Protein AF-A0A945ALF9-F1 (afdb_monomer)

Radius of gyration: 18.93 Å; Cα contacts (8 Å, |Δi|>4): 241; chains: 1; bounding box: 45×39×52 Å

pLDDT: mean 96.28, std 3.0, range [85.44, 98.88]

Sequence (169 aa):
MKLASLKKGRDGALIVVSRDLSLAVKASNIAPTMQAALDDWDQVFPELNLLYNDLNDDNLTNAFKLDFKSLAAPLPRAYQYLDGACYLSHIQRNRAARGDSLPDDILDAPLIYQGISHGYMAWNDDIKMPDDNLGIDFEGEIAALTGDVPMGVTAEEATQHIKLFVLLN

Mean predicted aligned error: 3.31 Å

Structure (mmCIF, N/CA/C/O backbone):
data_AF-A0A945ALF9-F1
#
_entry.id   AF-A0A945ALF9-F1
#
loop_
_atom_site.group_PDB
_atom_site.id
_atom_site.type_symbol
_atom_site.label_atom_id
_atom_site.label_alt_id
_atom_site.label_comp_id
_atom_site.label_asym_id
_atom_site.label_entity_id
_atom_site.label_seq_id
_atom_site.pdbx_PDB_ins_code
_atom_site.Cartn_x
_atom_site.Cartn_y
_atom_site.Cartn_z
_atom_site.occupancy
_atom_site.B_iso_or_equiv
_atom_site.auth_seq_id
_atom_site.auth_comp_id
_atom_site.auth_asym_id
_atom_site.auth_atom_id
_atom_site.pdbx_PDB_model_num
ATOM 1 N N . MET A 1 1 ? -4.391 10.585 6.123 1.00 97.31 1 MET A N 1
ATOM 2 C CA . MET A 1 1 ? -4.564 9.507 7.126 1.00 97.31 1 MET A CA 1
ATOM 3 C C . MET A 1 1 ? -3.551 8.390 6.893 1.00 97.31 1 MET A C 1
ATOM 5 O O . MET A 1 1 ? -2.909 8.399 5.849 1.00 97.31 1 MET A O 1
ATOM 9 N N . LYS A 1 2 ? -3.417 7.438 7.826 1.00 98.75 2 LYS A N 1
ATOM 10 C CA . LYS A 1 2 ? -2.661 6.190 7.633 1.00 98.75 2 LYS A CA 1
ATOM 11 C C . LYS A 1 2 ? -3.593 4.997 7.837 1.00 98.75 2 LYS A C 1
ATOM 13 O O . LYS A 1 2 ? -4.333 4.965 8.818 1.00 98.75 2 LYS A O 1
ATOM 18 N N . LEU A 1 3 ? -3.548 4.042 6.915 1.00 98.81 3 LEU A N 1
ATOM 19 C CA . LEU A 1 3 ? -4.369 2.833 6.922 1.00 98.81 3 LEU A CA 1
ATOM 20 C C . LEU A 1 3 ? -3.464 1.601 6.894 1.00 98.81 3 LEU A C 1
ATOM 22 O O . LEU A 1 3 ? -2.381 1.641 6.312 1.00 98.81 3 LEU A O 1
ATOM 26 N N . ALA A 1 4 ? -3.911 0.512 7.509 1.00 98.69 4 ALA A N 1
ATOM 27 C CA . ALA A 1 4 ? -3.223 -0.773 7.464 1.00 98.69 4 ALA A CA 1
ATOM 28 C C . ALA A 1 4 ? -4.227 -1.932 7.506 1.00 98.69 4 ALA A C 1
ATOM 30 O O . ALA A 1 4 ? -5.414 -1.735 7.776 1.00 98.69 4 ALA A O 1
ATOM 31 N N . SER A 1 5 ? -3.732 -3.145 7.271 1.00 98.69 5 SER A N 1
ATOM 32 C CA . SER A 1 5 ? -4.519 -4.374 7.350 1.00 98.69 5 SER A CA 1
ATOM 33 C C . SER A 1 5 ? -3.945 -5.292 8.422 1.00 98.69 5 SER A C 1
ATOM 35 O O . SER A 1 5 ? -2.769 -5.638 8.384 1.00 98.69 5 SER A O 1
ATOM 37 N N . LEU A 1 6 ? -4.769 -5.721 9.379 1.00 98.62 6 LEU A N 1
ATOM 38 C CA . LEU A 1 6 ? -4.413 -6.805 10.300 1.00 98.62 6 LEU A CA 1
ATOM 39 C C . LEU A 1 6 ? -4.435 -8.152 9.567 1.00 98.62 6 LEU A C 1
ATOM 41 O O . LEU A 1 6 ? -5.277 -8.365 8.691 1.00 98.62 6 LEU A O 1
ATOM 45 N N . LYS A 1 7 ? -3.583 -9.096 9.982 1.00 98.19 7 LYS A N 1
ATOM 46 C CA . LYS A 1 7 ? -3.618 -10.497 9.530 1.00 98.19 7 LYS A CA 1
ATOM 47 C C . LYS A 1 7 ? -4.965 -11.132 9.918 1.00 98.19 7 LYS A C 1
ATOM 49 O O . LYS A 1 7 ? -5.182 -11.502 11.070 1.00 98.19 7 LYS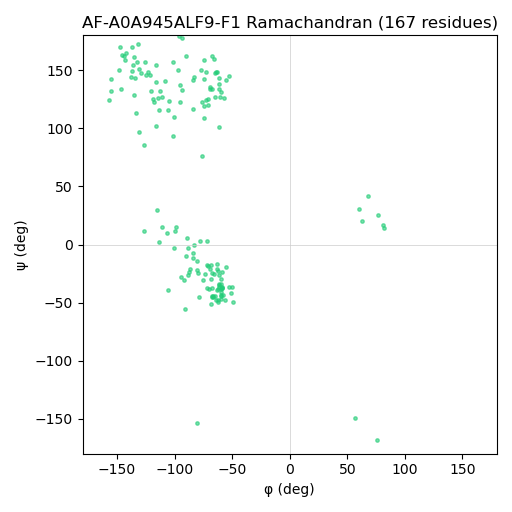 A O 1
ATOM 54 N N . LYS A 1 8 ? -5.894 -11.244 8.960 1.00 97.44 8 LYS A N 1
ATOM 55 C CA . LYS A 1 8 ? -7.215 -11.872 9.140 1.00 97.44 8 LYS A CA 1
ATOM 56 C C . LYS A 1 8 ? -7.784 -12.345 7.802 1.00 97.44 8 LYS A C 1
ATOM 58 O O . LYS A 1 8 ? -7.988 -11.542 6.900 1.00 97.44 8 LYS A O 1
ATOM 63 N N . GLY A 1 9 ? -8.123 -13.629 7.694 1.00 96.31 9 GLY A N 1
ATOM 64 C CA . GLY A 1 9 ? -8.677 -14.177 6.452 1.00 96.31 9 GLY A CA 1
ATOM 65 C C . GLY A 1 9 ? -7.747 -13.948 5.254 1.00 96.31 9 GLY A C 1
ATOM 66 O O . GLY A 1 9 ? -6.531 -13.914 5.415 1.00 96.31 9 GLY A O 1
ATOM 67 N N . ARG A 1 10 ? -8.321 -13.803 4.054 1.00 97.38 10 ARG A N 1
ATOM 68 C CA . ARG A 1 10 ? -7.555 -13.618 2.807 1.00 97.38 10 ARG A CA 1
ATOM 69 C C . ARG A 1 10 ? -7.238 -12.159 2.479 1.00 97.38 10 ARG A C 1
ATOM 71 O O . ARG A 1 10 ? -6.264 -11.914 1.785 1.00 97.38 10 ARG A O 1
ATOM 78 N N . ASP A 1 11 ? -8.062 -11.228 2.954 1.00 98.06 11 ASP A N 1
ATOM 79 C CA . ASP A 1 11 ? -8.030 -9.805 2.573 1.00 98.06 11 ASP A CA 1
ATOM 80 C C . ASP A 1 11 ? -7.628 -8.882 3.732 1.00 98.06 11 ASP A C 1
ATOM 82 O O . ASP A 1 11 ? -7.605 -7.662 3.592 1.00 98.06 11 ASP A O 1
ATOM 86 N N . GLY A 1 12 ? -7.316 -9.463 4.892 1.00 98.12 12 GLY A N 1
ATOM 87 C CA . GLY A 1 12 ? -7.002 -8.722 6.104 1.00 98.12 12 GLY A CA 1
ATOM 88 C C . GLY A 1 12 ? -8.236 -8.128 6.786 1.00 98.12 12 GLY A C 1
ATOM 89 O O . GLY A 1 12 ? -9.382 -8.475 6.496 1.00 98.12 12 GLY A O 1
ATOM 90 N N . ALA A 1 13 ? -7.988 -7.238 7.744 1.00 98.69 13 ALA A N 1
ATOM 91 C CA . ALA A 1 13 ? -9.014 -6.396 8.351 1.00 98.69 13 ALA A CA 1
ATOM 92 C C . ALA A 1 13 ? -8.514 -4.960 8.471 1.00 98.69 13 ALA A C 1
ATOM 94 O O . ALA A 1 13 ? -7.437 -4.739 9.027 1.00 98.69 13 ALA A O 1
ATOM 95 N N . LEU A 1 14 ? -9.309 -4.008 7.985 1.00 98.88 14 LEU A N 1
ATOM 96 C CA . LEU A 1 14 ? -8.917 -2.603 7.928 1.00 98.88 14 LEU A CA 1
ATOM 97 C C . LEU A 1 14 ? -8.795 -1.982 9.326 1.00 98.88 14 LEU A C 1
ATOM 99 O O . LEU A 1 14 ? -9.685 -2.110 10.178 1.00 98.88 14 LEU A O 1
ATOM 103 N N . ILE A 1 15 ? -7.699 -1.257 9.528 1.00 98.88 15 ILE A N 1
ATOM 104 C CA . ILE A 1 15 ? -7.475 -0.393 10.684 1.00 98.88 15 ILE A CA 1
ATOM 105 C C . ILE A 1 15 ? -7.010 0.991 10.230 1.00 98.88 15 ILE A C 1
ATOM 107 O O . ILE A 1 15 ? -6.338 1.136 9.205 1.00 98.88 15 ILE A O 1
ATOM 111 N N . VAL A 1 16 ? -7.327 1.998 11.038 1.00 98.88 16 VAL A N 1
ATOM 112 C CA . VAL A 1 16 ? -6.730 3.333 10.962 1.00 98.88 16 VAL A CA 1
ATOM 113 C C . VAL A 1 16 ? -5.576 3.395 11.959 1.00 98.88 16 VAL A C 1
ATOM 115 O O . VAL A 1 16 ? -5.698 2.890 13.075 1.00 98.88 16 VAL A O 1
ATOM 118 N N . VAL A 1 17 ? -4.457 3.992 11.555 1.00 98.81 17 VAL A N 1
ATOM 119 C CA . VAL A 1 17 ? -3.213 4.064 12.334 1.00 98.81 17 VAL A CA 1
ATOM 120 C C . VAL A 1 17 ? -2.885 5.518 12.671 1.00 98.81 17 VAL A C 1
ATOM 122 O O . VAL A 1 17 ? -3.049 6.403 11.830 1.00 98.81 17 VAL A O 1
ATOM 125 N N . SER A 1 18 ? -2.408 5.776 13.889 1.00 98.69 18 SER A N 1
ATOM 126 C CA . SER A 1 18 ? -2.022 7.113 14.345 1.00 98.69 18 SER A CA 1
ATOM 127 C C . SER A 1 18 ? -0.810 7.655 13.579 1.00 98.69 18 SER A C 1
ATOM 129 O O . SER A 1 18 ? -0.024 6.924 12.964 1.00 98.69 18 SER A O 1
ATOM 131 N N . ARG A 1 19 ? -0.629 8.978 13.599 1.00 98.56 19 ARG A N 1
ATOM 132 C CA . ARG A 1 19 ? 0.438 9.670 12.862 1.00 98.56 19 ARG A CA 1
ATOM 133 C C . ARG A 1 19 ? 1.830 9.208 13.284 1.00 98.56 19 ARG A C 1
ATOM 135 O O . ARG A 1 19 ? 2.696 9.064 12.423 1.00 98.56 19 ARG A O 1
ATOM 142 N N . ASP A 1 20 ? 2.025 8.949 14.568 1.00 98.31 20 ASP A N 1
ATOM 143 C CA . ASP A 1 20 ? 3.270 8.462 15.170 1.00 98.31 20 ASP A CA 1
ATOM 144 C C . ASP A 1 20 ? 3.448 6.934 15.076 1.00 98.31 20 ASP A C 1
ATOM 146 O O . ASP A 1 20 ? 4.478 6.419 15.503 1.00 98.31 20 ASP A O 1
ATOM 150 N N . LEU A 1 21 ? 2.479 6.219 14.487 1.00 98.38 21 LEU A N 1
ATOM 151 C CA . LEU A 1 21 ? 2.459 4.760 14.343 1.00 98.38 21 LEU A CA 1
ATOM 152 C C . LEU A 1 21 ? 2.416 3.985 15.674 1.00 98.38 21 LEU A C 1
ATOM 154 O O . LEU A 1 21 ? 2.782 2.811 15.709 1.00 98.38 21 LEU A O 1
ATOM 158 N N . SER A 1 22 ? 1.989 4.609 16.773 1.00 98.31 22 SER A N 1
ATOM 159 C CA . SER A 1 22 ? 1.950 3.958 18.089 1.00 98.31 22 SER A CA 1
ATOM 160 C C . SER A 1 22 ? 0.593 3.332 18.425 1.00 98.31 22 SER A C 1
ATOM 162 O O . SER A 1 22 ? 0.539 2.338 19.157 1.00 98.31 22 SER A O 1
ATOM 164 N N . LEU A 1 23 ? -0.494 3.870 17.868 1.00 98.69 23 LEU A N 1
ATOM 165 C CA . LEU A 1 23 ? -1.870 3.465 18.129 1.00 98.69 23 LEU A CA 1
ATOM 166 C C . LEU A 1 23 ? -2.602 3.113 16.833 1.00 98.69 23 LEU A C 1
ATOM 168 O O . LEU A 1 23 ? -2.265 3.568 15.738 1.00 98.69 23 LEU A O 1
ATOM 172 N N . ALA A 1 24 ? -3.646 2.307 16.972 1.00 98.75 24 ALA A N 1
ATOM 173 C CA . ALA A 1 24 ? -4.575 1.999 15.905 1.00 98.75 24 ALA A CA 1
ATOM 174 C C . ALA A 1 24 ? -5.997 1.810 16.437 1.00 98.75 24 ALA A C 1
ATOM 176 O O . ALA A 1 24 ? -6.217 1.569 17.624 1.00 98.75 24 ALA A O 1
ATOM 177 N N . VAL A 1 25 ? -6.968 1.876 15.532 1.00 98.81 25 VAL A N 1
ATOM 178 C CA . VAL A 1 25 ? -8.375 1.569 15.797 1.00 98.81 25 VAL A CA 1
ATOM 179 C C . VAL A 1 25 ? -8.950 0.757 14.639 1.00 98.81 25 VAL A C 1
ATOM 181 O O . VAL A 1 25 ? -8.575 0.942 13.479 1.00 98.81 25 VAL A O 1
ATOM 184 N N . LYS A 1 26 ? -9.844 -0.190 14.944 1.00 98.56 26 LYS A N 1
ATOM 185 C CA . LYS A 1 26 ? -10.518 -0.991 13.913 1.00 98.56 26 LYS A CA 1
ATOM 186 C C . LYS A 1 26 ? -11.491 -0.113 13.136 1.00 98.56 26 LYS A C 1
ATOM 188 O O . LYS A 1 26 ? -12.272 0.600 13.752 1.00 98.56 26 LYS A O 1
ATOM 193 N N . ALA A 1 27 ? -11.488 -0.246 11.814 1.00 98.44 27 ALA A N 1
ATOM 194 C CA . ALA A 1 27 ? -12.393 0.480 10.922 1.00 98.44 27 ALA A CA 1
ATOM 195 C C . ALA A 1 27 ? -13.427 -0.440 10.251 1.00 98.44 27 ALA A C 1
ATOM 197 O O . ALA A 1 27 ? -14.075 -0.050 9.287 1.00 98.44 27 ALA A O 1
ATOM 198 N N . SER A 1 28 ? -13.602 -1.668 10.759 1.00 93.88 28 SER A N 1
ATOM 199 C CA . SER A 1 28 ? -14.457 -2.696 10.147 1.00 93.88 28 SER A CA 1
ATOM 200 C C . SER A 1 28 ? -15.947 -2.345 10.077 1.00 93.88 28 SER A C 1
ATOM 202 O O . SER A 1 28 ? -16.686 -3.022 9.374 1.00 93.88 28 SER A O 1
ATOM 204 N N . ASN A 1 29 ? -16.395 -1.347 10.842 1.00 96.31 29 ASN A N 1
ATOM 205 C CA . ASN A 1 29 ? -17.745 -0.782 10.775 1.00 96.31 29 ASN A CA 1
ATOM 206 C C . ASN A 1 29 ? -17.919 0.225 9.626 1.00 96.31 29 ASN A C 1
ATOM 208 O O . ASN A 1 29 ? -19.053 0.449 9.227 1.00 96.31 29 ASN A O 1
ATOM 212 N N . ILE A 1 30 ? -16.823 0.809 9.129 1.00 98.56 30 ILE A N 1
ATOM 213 C CA . ILE A 1 30 ? -16.804 1.705 7.966 1.00 98.56 30 ILE A CA 1
ATOM 214 C C . ILE A 1 30 ? -16.555 0.868 6.706 1.00 98.56 30 ILE A C 1
ATOM 216 O O . ILE A 1 30 ? -17.369 0.852 5.793 1.00 98.56 30 ILE A O 1
ATOM 220 N N . ALA A 1 31 ? -15.460 0.103 6.689 1.00 98.62 31 ALA A N 1
ATOM 221 C CA . ALA A 1 31 ? -15.152 -0.852 5.630 1.00 98.62 31 ALA A CA 1
ATOM 222 C C . ALA A 1 31 ? -14.420 -2.075 6.212 1.00 98.62 31 ALA A C 1
ATOM 224 O O . ALA A 1 31 ? -13.480 -1.924 6.998 1.00 98.62 31 ALA A O 1
ATOM 225 N N . PRO A 1 32 ? -14.806 -3.313 5.851 1.00 98.44 32 PRO A N 1
ATOM 226 C CA . PRO A 1 32 ? -14.234 -4.515 6.457 1.00 98.44 32 PRO A CA 1
ATOM 227 C C . PRO A 1 32 ? -12.759 -4.747 6.088 1.00 98.44 32 PRO A C 1
ATOM 229 O O . PRO A 1 32 ? -12.017 -5.326 6.886 1.00 98.44 32 PRO A O 1
ATOM 232 N N . THR A 1 33 ? -12.326 -4.311 4.901 1.00 98.81 33 THR A N 1
ATOM 233 C CA . THR A 1 33 ? -10.982 -4.541 4.340 1.00 98.81 33 THR A CA 1
ATOM 234 C C . THR A 1 33 ? -10.492 -3.308 3.577 1.00 98.81 33 THR A C 1
ATOM 236 O O . THR A 1 33 ? -11.288 -2.432 3.240 1.00 98.81 33 THR A O 1
ATOM 239 N N . MET A 1 34 ? -9.186 -3.239 3.287 1.00 98.69 34 MET A N 1
ATOM 240 C CA . MET A 1 34 ? -8.618 -2.175 2.447 1.00 98.69 34 MET A CA 1
ATOM 241 C C . MET A 1 34 ? -9.240 -2.162 1.046 1.00 98.69 34 MET A C 1
ATOM 243 O O . MET A 1 34 ? -9.555 -1.094 0.540 1.00 98.69 34 MET A O 1
ATOM 247 N N . GLN A 1 35 ? -9.468 -3.337 0.446 1.00 98.56 35 GLN A N 1
ATOM 248 C CA . GLN A 1 35 ? -10.103 -3.428 -0.871 1.00 98.56 35 GLN A CA 1
ATOM 249 C C . GLN A 1 35 ? -11.523 -2.855 -0.846 1.00 98.56 35 GLN A C 1
ATOM 251 O O . GLN A 1 35 ? -11.832 -2.008 -1.667 1.00 98.56 35 GLN A O 1
ATOM 256 N N . ALA A 1 36 ? -12.345 -3.230 0.141 1.00 98.50 36 ALA A N 1
ATOM 257 C CA . ALA A 1 36 ? -13.698 -2.686 0.264 1.00 98.50 36 ALA A CA 1
ATOM 258 C 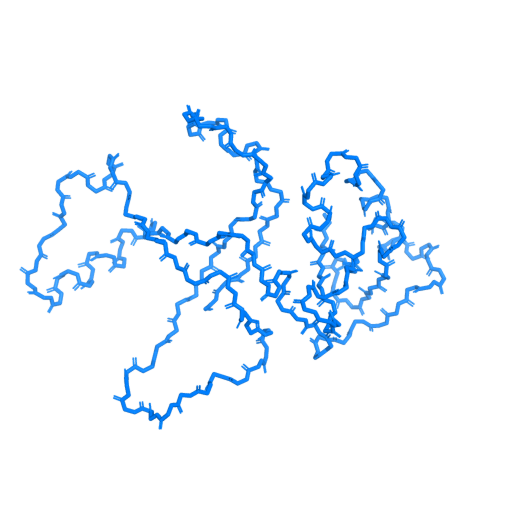C . ALA A 1 36 ? -13.693 -1.161 0.466 1.00 98.50 36 ALA A C 1
ATOM 260 O O . ALA A 1 36 ? -14.568 -0.467 -0.035 1.00 98.50 36 ALA A O 1
ATOM 261 N N . ALA A 1 37 ? -12.692 -0.625 1.175 1.00 98.69 37 ALA A N 1
ATOM 262 C CA . ALA A 1 37 ? -12.542 0.820 1.298 1.00 98.69 37 ALA A CA 1
ATOM 263 C C . ALA A 1 37 ? -12.167 1.490 -0.030 1.00 98.69 37 ALA A C 1
ATOM 265 O O . ALA A 1 37 ? -12.626 2.594 -0.283 1.00 98.69 37 ALA A O 1
ATOM 266 N N . LEU A 1 38 ? -11.332 0.859 -0.861 1.00 98.62 38 LEU A N 1
ATOM 267 C CA . LEU A 1 38 ? -10.973 1.381 -2.183 1.00 98.62 38 LEU A CA 1
ATOM 268 C C . LEU A 1 38 ? -12.148 1.309 -3.166 1.00 98.62 38 LEU A C 1
ATOM 270 O O . LEU A 1 38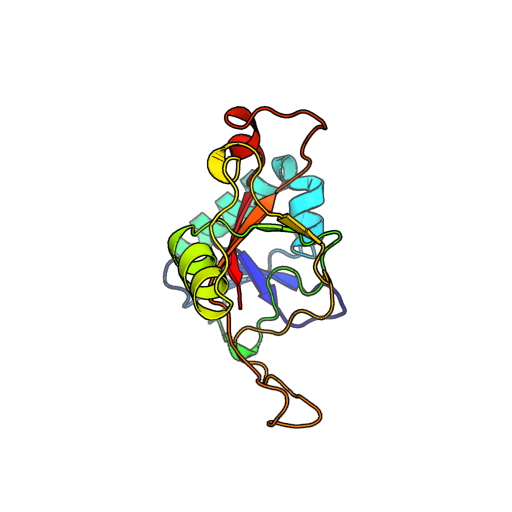 ? -12.329 2.254 -3.929 1.00 98.62 38 LEU A O 1
ATOM 274 N N . ASP A 1 39 ? -12.948 0.241 -3.104 1.00 98.44 39 ASP A N 1
ATOM 275 C CA . ASP A 1 39 ? -14.127 0.042 -3.958 1.00 98.44 39 ASP A CA 1
ATOM 276 C C . ASP A 1 39 ? -15.182 1.152 -3.742 1.00 98.44 39 ASP A C 1
ATOM 278 O O . ASP A 1 39 ? -15.779 1.626 -4.703 1.00 98.44 39 ASP A O 1
ATOM 282 N N . ASP A 1 40 ? -15.357 1.626 -2.499 1.00 98.00 40 ASP A N 1
ATOM 283 C CA . ASP A 1 40 ? -16.331 2.669 -2.123 1.00 98.00 40 ASP A CA 1
ATOM 284 C C . ASP A 1 40 ? -15.662 3.963 -1.605 1.00 98.00 40 ASP A C 1
ATOM 286 O O . ASP A 1 40 ? -16.216 4.680 -0.762 1.00 98.00 40 ASP A O 1
ATOM 290 N N . TRP A 1 41 ? -14.449 4.275 -2.085 1.00 98.38 41 TRP A N 1
ATOM 291 C CA . TRP A 1 41 ? -13.551 5.268 -1.472 1.00 98.38 41 TRP A CA 1
ATOM 292 C C . TRP A 1 41 ? -14.200 6.614 -1.159 1.00 98.38 41 TRP A C 1
ATOM 294 O O . TRP A 1 41 ? -14.073 7.107 -0.040 1.00 98.38 41 TRP A O 1
ATOM 304 N N . ASP A 1 42 ? -14.911 7.212 -2.111 1.00 97.25 42 ASP A N 1
ATOM 305 C CA . ASP A 1 42 ? -15.476 8.553 -1.929 1.00 97.25 42 ASP A CA 1
ATOM 306 C C . ASP A 1 42 ? -16.590 8.582 -0.866 1.00 97.25 42 ASP A C 1
ATOM 308 O O . ASP A 1 42 ? -16.814 9.619 -0.238 1.00 97.25 42 ASP A O 1
ATOM 312 N N . GLN A 1 43 ? -17.248 7.444 -0.614 1.00 98.12 43 GLN A N 1
ATOM 313 C CA . GLN A 1 43 ? -18.253 7.309 0.442 1.00 98.12 43 GLN A CA 1
ATOM 314 C C . GLN A 1 43 ? -17.597 7.134 1.813 1.00 98.12 43 GLN A C 1
ATOM 316 O O . GLN A 1 43 ? -17.988 7.795 2.773 1.00 98.12 43 GLN A O 1
ATOM 321 N N . VAL A 1 44 ? -16.580 6.272 1.910 1.00 98.56 44 VAL A N 1
ATOM 322 C CA . VAL A 1 44 ? -15.962 5.918 3.200 1.00 98.56 44 VAL A CA 1
ATOM 323 C C . VAL A 1 44 ? -14.851 6.876 3.631 1.00 98.56 44 VAL A C 1
ATOM 325 O O . VAL A 1 44 ? -14.523 6.948 4.816 1.00 98.56 44 VAL A O 1
ATOM 328 N N . PHE A 1 45 ? -14.258 7.629 2.701 1.00 98.31 45 PHE A N 1
ATOM 329 C CA . PHE A 1 45 ? -13.133 8.523 2.973 1.00 98.31 45 PHE A CA 1
ATOM 330 C C . PHE A 1 45 ? -13.432 9.560 4.066 1.00 98.31 45 PHE A C 1
ATOM 332 O O . PHE A 1 45 ? -12.598 9.690 4.969 1.00 98.31 45 PHE A O 1
ATOM 339 N N . PRO A 1 46 ? -14.575 10.282 4.058 1.00 98.56 46 PRO A N 1
ATOM 340 C CA . PRO A 1 46 ? -14.886 11.239 5.117 1.00 98.56 46 PRO A CA 1
ATOM 341 C C . PRO A 1 46 ? -14.921 10.585 6.504 1.00 98.56 46 PRO A C 1
ATOM 343 O O . PRO A 1 46 ? -14.334 11.121 7.442 1.00 98.56 46 PRO A O 1
ATOM 346 N N . GLU A 1 47 ? -15.534 9.404 6.624 1.00 98.56 47 GLU A N 1
ATOM 347 C CA . GLU A 1 47 ? -15.630 8.662 7.887 1.00 98.56 47 GLU A CA 1
ATOM 348 C C . GLU A 1 47 ? -14.266 8.142 8.357 1.00 98.56 47 GLU A C 1
ATOM 350 O O . GLU A 1 47 ? -13.905 8.311 9.523 1.00 98.56 47 GLU A O 1
ATOM 355 N N . LEU A 1 48 ? -13.460 7.575 7.452 1.00 98.75 48 LEU A N 1
ATOM 356 C CA . LEU A 1 48 ? -12.095 7.134 7.762 1.00 98.75 48 LEU A CA 1
ATOM 357 C C . LEU A 1 48 ? -11.202 8.306 8.187 1.00 98.75 48 LEU A C 1
ATOM 359 O O . LEU A 1 48 ? -10.373 8.162 9.088 1.00 98.75 48 LEU A O 1
ATOM 363 N N . ASN A 1 49 ? -11.364 9.471 7.557 1.00 98.62 49 ASN A N 1
ATOM 364 C CA . ASN A 1 49 ? -10.583 10.657 7.881 1.00 98.62 49 ASN A CA 1
ATOM 365 C C . ASN A 1 49 ? -10.990 11.266 9.231 1.00 98.62 49 ASN A C 1
ATOM 367 O O . ASN A 1 49 ? -10.115 11.694 9.983 1.00 98.62 49 ASN A O 1
ATOM 371 N N . LEU A 1 50 ? -12.283 11.260 9.569 1.00 98.62 50 LEU A N 1
ATOM 372 C CA . LEU A 1 50 ? -12.761 11.631 10.905 1.00 98.62 50 LEU A CA 1
ATOM 373 C C . LEU A 1 50 ? -12.206 10.681 11.971 1.00 98.62 50 LEU A C 1
ATOM 375 O O . LEU A 1 50 ? -11.581 11.147 12.919 1.00 98.62 50 LEU A O 1
ATOM 379 N N . LEU A 1 51 ? -12.312 9.364 11.757 1.00 98.75 51 LEU A N 1
ATOM 380 C CA . LEU A 1 51 ? -11.765 8.355 12.669 1.00 98.75 51 LEU A CA 1
ATOM 381 C C . LEU A 1 51 ? -10.248 8.511 12.863 1.00 98.75 51 LEU A C 1
ATOM 383 O O . LEU A 1 51 ? -9.730 8.327 13.963 1.00 98.75 51 LEU A O 1
ATOM 387 N N . TYR A 1 52 ? -9.523 8.871 11.801 1.00 98.81 52 TYR A N 1
ATOM 388 C CA . TYR A 1 52 ? -8.100 9.189 11.882 1.00 98.81 52 TYR A CA 1
ATOM 389 C C . TYR A 1 52 ? -7.833 10.431 12.731 1.00 98.81 52 TYR A C 1
ATOM 391 O O . TYR A 1 52 ? -6.908 10.404 13.540 1.00 98.81 52 TYR A O 1
ATOM 399 N N . ASN A 1 53 ? -8.601 11.507 12.569 1.00 98.69 53 ASN A N 1
ATOM 400 C CA . ASN A 1 53 ? -8.425 12.708 13.385 1.00 98.69 53 ASN A CA 1
ATOM 401 C C . ASN A 1 53 ? -8.731 12.415 14.858 1.00 98.69 53 ASN A C 1
ATOM 403 O O . ASN A 1 53 ? -7.873 12.666 15.698 1.00 98.69 53 ASN A O 1
ATOM 407 N N . ASP A 1 54 ? -9.851 11.750 15.153 1.00 98.56 54 ASP A N 1
ATOM 408 C CA . ASP A 1 54 ? -10.224 11.370 16.521 1.00 98.56 54 ASP A CA 1
ATOM 409 C C . ASP A 1 54 ? -9.174 10.473 17.190 1.00 98.56 54 ASP A C 1
ATOM 411 O O . ASP A 1 54 ? -8.887 10.632 18.376 1.00 98.56 54 ASP A O 1
ATOM 415 N N . LEU A 1 55 ? -8.560 9.552 16.435 1.00 98.69 55 LEU A N 1
ATOM 416 C CA . LEU A 1 55 ? -7.459 8.723 16.934 1.00 98.69 55 LEU A CA 1
ATOM 417 C C . LEU A 1 55 ? -6.230 9.561 17.308 1.00 98.69 55 LEU A C 1
ATOM 419 O O . LEU A 1 55 ? -5.545 9.243 18.275 1.00 98.69 55 LEU A O 1
ATOM 423 N N . ASN A 1 56 ? -5.911 10.592 16.522 1.00 98.62 56 ASN A N 1
ATOM 424 C CA . ASN A 1 56 ? -4.743 11.440 16.770 1.00 98.62 56 ASN A CA 1
ATOM 425 C C . ASN A 1 56 ? -4.983 12.491 17.860 1.00 98.62 56 ASN A C 1
ATOM 427 O O . ASN A 1 56 ? -4.016 12.930 18.477 1.00 98.62 56 ASN A O 1
ATOM 431 N N . ASP A 1 57 ? -6.239 12.862 18.094 1.00 98.12 57 ASP A N 1
ATOM 432 C CA . ASP A 1 57 ? -6.648 13.814 19.129 1.00 98.12 57 ASP A CA 1
ATOM 433 C C . ASP A 1 57 ? -6.940 13.129 20.483 1.00 98.12 57 ASP A C 1
ATOM 435 O O . ASP A 1 57 ? -7.366 13.792 21.424 1.00 98.12 57 ASP A O 1
ATOM 439 N N . ASP A 1 58 ? -6.690 11.815 20.592 1.00 95.88 58 ASP A N 1
ATOM 440 C CA . ASP A 1 58 ? -6.936 10.984 21.787 1.00 95.88 58 ASP A CA 1
ATOM 441 C C . ASP A 1 58 ? -8.417 10.956 22.228 1.00 95.88 58 ASP A C 1
ATOM 443 O O . ASP A 1 58 ? -8.753 10.802 23.401 1.00 95.88 58 ASP A O 1
ATOM 447 N N . ASN A 1 59 ? -9.339 11.078 21.265 1.00 96.81 59 ASN A N 1
ATOM 448 C CA . ASN A 1 59 ? -10.786 11.098 21.511 1.00 96.81 59 ASN A CA 1
ATOM 449 C C . ASN A 1 59 ? -11.430 9.696 21.509 1.00 96.81 59 ASN A C 1
ATOM 451 O O . ASN A 1 59 ? -12.634 9.559 21.742 1.00 96.81 59 ASN A O 1
ATOM 455 N N . LEU A 1 60 ? -10.660 8.639 21.226 1.00 96.38 60 LEU A N 1
ATOM 456 C CA . LEU A 1 60 ? -11.170 7.275 21.051 1.00 96.38 60 LEU A CA 1
ATOM 457 C C . LEU A 1 60 ? -10.871 6.382 22.257 1.00 96.38 60 LEU A C 1
ATOM 459 O O . LEU A 1 60 ? -9.723 6.111 22.589 1.00 96.38 60 LEU A O 1
ATOM 463 N N . THR A 1 61 ? -11.913 5.800 22.849 1.00 95.31 61 THR A N 1
ATOM 464 C CA . THR A 1 61 ? -11.780 4.859 23.979 1.00 95.31 61 THR A CA 1
ATOM 465 C C . THR A 1 61 ? -11.419 3.432 23.560 1.00 95.31 61 THR A C 1
ATOM 467 O O . THR A 1 61 ? -11.044 2.612 24.395 1.00 95.31 61 THR A O 1
ATOM 470 N N . ASN A 1 62 ? -11.550 3.112 22.272 1.00 97.06 62 ASN A N 1
ATOM 471 C CA . ASN A 1 62 ? -11.307 1.789 21.694 1.00 97.06 62 ASN A CA 1
ATOM 472 C C . ASN A 1 62 ? -10.002 1.710 20.880 1.00 97.06 62 ASN A C 1
ATOM 474 O O . ASN A 1 62 ? -9.783 0.717 20.176 1.00 97.06 62 ASN A O 1
ATOM 478 N N . ALA A 1 63 ? -9.153 2.738 20.958 1.00 98.31 63 ALA A N 1
ATOM 479 C CA . ALA A 1 63 ? -7.809 2.695 20.407 1.00 98.31 63 ALA A CA 1
ATOM 480 C C . ALA A 1 63 ? -6.956 1.649 21.144 1.00 98.31 63 ALA A C 1
ATOM 482 O O . ALA A 1 63 ? -7.127 1.389 22.336 1.00 98.31 63 ALA A O 1
ATOM 483 N N . PHE A 1 64 ? -6.024 1.030 20.429 1.00 98.62 64 PHE A N 1
ATOM 484 C CA . PHE A 1 64 ? -5.106 0.039 20.978 1.00 98.62 64 PHE A CA 1
ATOM 485 C C . PHE A 1 64 ? -3.687 0.282 20.473 1.00 98.62 64 PHE A C 1
ATOM 487 O O . PHE A 1 64 ? -3.484 0.839 19.396 1.00 98.62 64 PHE A O 1
ATOM 494 N N . LYS A 1 65 ? -2.692 -0.163 21.248 1.00 98.56 65 LYS A N 1
ATOM 495 C CA . LYS A 1 65 ? -1.286 -0.098 20.841 1.00 98.56 65 LYS A CA 1
ATOM 496 C C . LYS A 1 65 ? -1.070 -0.901 19.560 1.00 98.56 65 LYS A C 1
ATOM 498 O O . LYS A 1 65 ? -1.408 -2.083 19.513 1.00 98.56 65 LYS A O 1
ATOM 503 N N . LEU A 1 66 ? -0.471 -0.275 18.553 1.00 98.69 66 LEU A N 1
ATOM 504 C CA . LEU A 1 66 ? -0.155 -0.937 17.299 1.00 98.69 66 LEU A CA 1
ATOM 505 C C . LEU A 1 66 ? 0.984 -1.947 17.502 1.00 98.69 66 LEU A C 1
ATOM 507 O O . LEU A 1 66 ? 2.101 -1.584 17.870 1.00 98.69 66 LEU A O 1
ATOM 511 N N . ASP A 1 67 ? 0.703 -3.218 17.222 1.00 98.19 67 ASP A N 1
ATOM 512 C CA . ASP A 1 67 ? 1.723 -4.249 17.045 1.00 98.19 67 ASP A CA 1
ATOM 513 C C . ASP A 1 67 ? 1.950 -4.488 15.553 1.00 98.19 67 ASP A C 1
ATOM 515 O O . ASP A 1 67 ? 1.113 -5.077 14.865 1.00 98.19 67 ASP A O 1
ATOM 519 N N . PHE A 1 68 ? 3.110 -4.069 15.058 1.00 97.94 68 PHE A N 1
ATOM 520 C CA . PHE A 1 68 ? 3.486 -4.239 13.660 1.00 97.94 68 PHE A CA 1
ATOM 521 C C . PHE A 1 68 ? 3.513 -5.710 13.226 1.00 97.94 68 PHE A C 1
ATOM 523 O O . PHE A 1 68 ? 3.214 -6.002 12.072 1.00 97.94 68 PHE A O 1
ATOM 530 N N . LYS A 1 69 ? 3.801 -6.662 14.124 1.00 97.56 69 LYS A N 1
ATOM 531 C CA . LYS A 1 69 ? 3.829 -8.096 13.776 1.00 97.56 69 LYS A CA 1
ATOM 532 C C . LYS A 1 69 ? 2.444 -8.663 13.456 1.00 97.56 69 LYS A C 1
ATOM 534 O O . LYS A 1 69 ? 2.335 -9.722 12.836 1.00 97.56 69 LYS A O 1
ATOM 539 N N . SER A 1 70 ? 1.389 -7.961 13.869 1.00 97.69 70 SER A N 1
ATOM 540 C CA . SER A 1 70 ? 0.001 -8.320 13.576 1.00 97.69 70 SER A CA 1
ATOM 541 C C . SER A 1 70 ? -0.483 -7.829 12.206 1.00 97.69 70 SER A C 1
ATOM 543 O O . SER A 1 70 ? -1.587 -8.187 11.791 1.00 97.69 70 SER A O 1
ATOM 545 N N . LEU A 1 71 ? 0.321 -7.029 11.496 1.00 98.38 71 LEU A N 1
ATOM 546 C CA . LEU A 1 71 ? -0.031 -6.456 10.199 1.00 98.38 71 LEU A CA 1
ATOM 547 C C . LEU A 1 71 ? 0.251 -7.427 9.050 1.00 98.38 71 LEU A C 1
ATOM 549 O O . LEU A 1 71 ? 1.253 -8.135 9.049 1.00 98.38 71 LEU A O 1
ATOM 553 N N . ALA A 1 72 ? -0.638 -7.445 8.064 1.00 98.31 72 ALA A 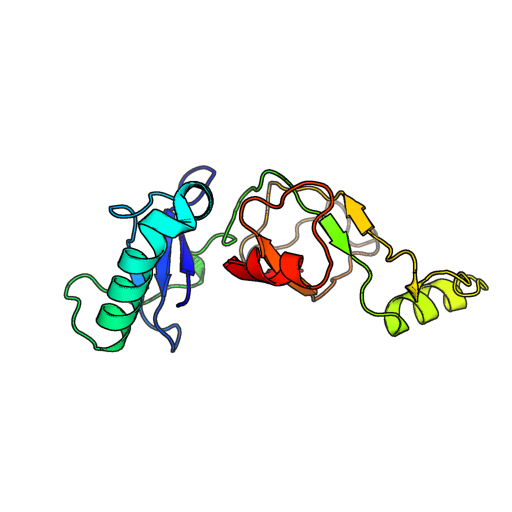N 1
ATOM 554 C CA . ALA A 1 72 ? -0.386 -7.984 6.733 1.00 98.31 72 ALA A CA 1
ATOM 555 C C . ALA A 1 72 ? 0.084 -6.852 5.798 1.00 98.31 72 ALA A C 1
ATOM 557 O O . ALA A 1 72 ? 0.103 -5.683 6.196 1.00 98.31 72 ALA A O 1
ATOM 558 N N . ALA A 1 73 ? 0.404 -7.173 4.540 1.00 98.06 73 ALA A N 1
ATOM 559 C CA . ALA A 1 73 ? 0.440 -6.151 3.494 1.00 98.06 73 ALA A CA 1
ATOM 560 C C . ALA A 1 73 ? -0.895 -5.366 3.474 1.00 98.06 73 ALA A C 1
ATOM 562 O O . ALA A 1 73 ? -1.945 -5.970 3.725 1.00 98.06 73 ALA A O 1
ATOM 563 N N . PRO A 1 74 ? -0.899 -4.048 3.175 1.00 97.69 74 PRO A N 1
ATOM 564 C CA . PRO A 1 74 ? -2.127 -3.247 3.127 1.00 97.69 74 PRO A CA 1
ATOM 565 C C . PRO A 1 74 ? -3.226 -3.883 2.264 1.00 97.69 74 PRO A C 1
ATOM 567 O O . PRO A 1 74 ? -4.376 -3.951 2.695 1.00 97.69 74 PRO A O 1
ATOM 570 N N . LEU A 1 75 ? -2.847 -4.440 1.111 1.00 98.25 75 LEU A N 1
ATOM 571 C CA . LEU A 1 75 ? -3.646 -5.361 0.305 1.00 98.25 75 LEU A CA 1
ATOM 572 C C . LEU A 1 75 ? -2.918 -6.717 0.258 1.00 98.25 75 LEU A C 1
ATOM 574 O O . LEU A 1 75 ? -1.958 -6.847 -0.495 1.00 98.25 75 LEU A O 1
ATOM 578 N N . PRO A 1 76 ? -3.331 -7.746 1.025 1.00 98.12 76 PRO A N 1
ATOM 579 C CA . PRO A 1 76 ? -2.693 -9.074 0.966 1.00 98.12 76 PRO A CA 1
ATOM 580 C C . PRO A 1 76 ? -2.815 -9.750 -0.413 1.00 98.12 76 PRO A C 1
ATOM 582 O O . PRO A 1 76 ? -2.033 -10.627 -0.792 1.00 98.12 76 PRO A O 1
ATOM 585 N N . ARG A 1 77 ? -3.827 -9.327 -1.171 1.00 98.25 77 ARG A N 1
ATOM 586 C CA . ARG A 1 77 ? -4.032 -9.585 -2.592 1.00 98.25 77 ARG A CA 1
ATOM 587 C C . ARG A 1 77 ? -4.759 -8.389 -3.201 1.00 98.25 77 ARG A C 1
ATOM 589 O O . ARG A 1 77 ? -5.542 -7.738 -2.516 1.00 98.25 77 ARG A O 1
ATOM 596 N N . ALA A 1 78 ? -4.511 -8.146 -4.473 1.00 98.06 78 ALA A N 1
ATOM 597 C CA . ALA A 1 78 ? -5.069 -7.077 -5.278 1.00 98.06 78 ALA A CA 1
ATOM 598 C C . ALA A 1 78 ? -5.504 -7.637 -6.638 1.00 98.06 78 ALA A C 1
ATOM 600 O O . ALA A 1 78 ? -5.064 -8.707 -7.072 1.00 98.06 78 ALA A O 1
ATOM 601 N N . TYR A 1 79 ? -6.366 -6.902 -7.332 1.00 97.81 79 TYR A N 1
ATOM 602 C CA . TYR A 1 79 ? -6.821 -7.297 -8.665 1.00 97.81 79 TYR A CA 1
ATOM 603 C C . TYR A 1 79 ? -5.751 -7.112 -9.745 1.00 97.81 79 TYR A C 1
ATOM 605 O O . TYR A 1 79 ? -5.778 -7.821 -10.746 1.00 97.81 79 TYR A O 1
ATOM 613 N N . GLN A 1 80 ? -4.805 -6.193 -9.539 1.00 98.19 80 GLN A N 1
ATOM 614 C CA . GLN A 1 80 ? -3.770 -5.870 -10.512 1.00 98.19 80 GLN A CA 1
ATOM 615 C C . GLN A 1 80 ? -2.539 -5.290 -9.813 1.00 98.19 80 GLN A C 1
ATOM 617 O O . GLN A 1 80 ? -2.661 -4.529 -8.856 1.00 98.19 80 GLN A O 1
ATOM 622 N N . TYR A 1 81 ? -1.363 -5.647 -10.321 1.00 98.25 81 TYR A N 1
ATOM 623 C CA . TYR A 1 81 ? -0.089 -5.023 -9.982 1.00 98.25 81 TYR A CA 1
ATOM 624 C C . TYR A 1 81 ? 0.689 -4.745 -11.260 1.00 98.25 81 TYR A C 1
ATOM 626 O O . TYR A 1 81 ? 1.059 -5.669 -11.982 1.00 98.25 81 TYR A O 1
ATOM 634 N N . LEU A 1 82 ? 0.868 -3.466 -11.553 1.00 97.69 82 LEU A N 1
ATOM 635 C CA . LEU A 1 82 ? 1.683 -2.996 -12.657 1.00 97.69 82 LEU A CA 1
ATOM 636 C C . LEU A 1 82 ? 2.902 -2.323 -12.057 1.00 97.69 82 LEU A C 1
ATOM 638 O O . LEU A 1 82 ? 2.741 -1.426 -11.228 1.00 97.69 82 LEU A O 1
ATOM 642 N N . ASP A 1 83 ? 4.078 -2.752 -12.486 1.00 97.38 83 ASP A N 1
ATOM 643 C CA . ASP A 1 83 ? 5.326 -2.159 -12.046 1.00 97.38 83 ASP A CA 1
ATOM 644 C C . ASP A 1 83 ? 6.028 -1.437 -13.189 1.00 97.38 83 ASP A C 1
ATOM 646 O O . ASP A 1 83 ? 6.115 -1.940 -14.313 1.00 97.38 83 ASP A O 1
ATOM 650 N N . GLY A 1 84 ? 6.459 -0.215 -12.901 1.00 94.25 84 GLY A N 1
ATOM 651 C CA . GLY A 1 84 ? 7.027 0.710 -13.861 1.00 94.25 84 GLY A CA 1
ATOM 652 C C . GLY A 1 84 ? 8.488 0.982 -13.549 1.00 94.25 84 GLY A C 1
ATOM 653 O O . GLY A 1 84 ? 8.813 1.496 -12.481 1.00 94.25 84 GLY A O 1
ATOM 654 N N . ALA A 1 85 ? 9.370 0.777 -14.527 1.00 91.56 85 ALA A N 1
ATOM 655 C CA . ALA A 1 85 ? 10.782 1.120 -14.387 1.00 91.56 85 ALA A CA 1
ATOM 656 C C . ALA A 1 85 ? 10.976 2.642 -14.520 1.00 91.56 85 ALA A C 1
ATOM 658 O O . ALA A 1 85 ? 11.409 3.158 -15.549 1.00 91.56 85 ALA A O 1
ATOM 659 N N . CYS A 1 86 ? 10.633 3.382 -13.467 1.00 90.75 86 CYS A N 1
ATOM 660 C CA . CYS A 1 86 ? 10.576 4.847 -13.489 1.00 90.75 86 CYS A CA 1
ATOM 661 C C . CYS A 1 86 ? 11.942 5.519 -13.248 1.00 90.75 86 CYS A C 1
ATOM 663 O O . CYS A 1 86 ? 12.101 6.722 -13.461 1.00 90.75 86 CYS A O 1
ATOM 665 N N . TYR A 1 87 ? 12.953 4.760 -12.815 1.00 92.31 87 TYR A N 1
ATOM 666 C CA . TYR A 1 87 ? 14.285 5.282 -12.509 1.00 92.31 87 TYR A CA 1
ATOM 667 C C . TYR A 1 87 ? 15.269 4.988 -13.644 1.00 92.31 87 TYR A C 1
ATOM 669 O O . TYR A 1 87 ? 15.951 3.963 -13.643 1.00 92.31 87 TYR A O 1
ATOM 677 N N . LEU A 1 88 ? 15.431 5.935 -14.576 1.00 90.62 88 LEU A N 1
ATOM 678 C CA . LEU A 1 88 ? 16.344 5.793 -15.726 1.00 90.62 88 LEU A CA 1
ATOM 679 C C . LEU A 1 88 ? 17.760 5.355 -15.341 1.00 90.62 88 LEU A C 1
ATOM 681 O O . LEU A 1 88 ? 18.381 4.562 -16.045 1.00 90.62 88 LEU A O 1
ATOM 685 N N . SER A 1 89 ? 18.264 5.834 -14.200 1.00 92.81 89 SER A N 1
ATOM 686 C CA . SER A 1 89 ? 19.598 5.465 -13.721 1.00 92.81 89 SER A CA 1
ATOM 687 C C . SER A 1 89 ? 19.745 3.960 -13.450 1.00 92.81 89 SER A C 1
ATOM 689 O O . SER A 1 89 ? 20.820 3.408 -13.677 1.00 92.81 89 SER A O 1
ATOM 691 N N . HIS A 1 90 ? 18.682 3.286 -12.994 1.00 93.25 90 HIS A N 1
ATOM 692 C CA . HIS A 1 90 ? 18.668 1.836 -12.801 1.00 93.25 90 HIS A CA 1
ATOM 693 C C . HIS A 1 90 ? 18.731 1.124 -14.160 1.00 93.25 90 HIS A C 1
ATOM 695 O O . HIS A 1 90 ? 19.624 0.307 -14.388 1.00 93.25 90 HIS A O 1
ATOM 701 N N . ILE A 1 91 ? 17.855 1.506 -15.096 1.00 91.00 91 ILE A N 1
ATOM 702 C CA . ILE A 1 91 ? 17.765 0.897 -16.434 1.00 91.00 91 ILE A CA 1
ATOM 703 C C . ILE A 1 91 ? 19.092 1.042 -17.183 1.00 91.00 91 ILE A C 1
ATOM 705 O O . ILE A 1 91 ? 19.585 0.083 -17.776 1.00 91.00 91 ILE A O 1
ATOM 709 N N . GLN A 1 92 ? 19.702 2.228 -17.117 1.00 91.88 92 GLN A N 1
ATOM 710 C CA . GLN A 1 92 ? 20.976 2.513 -17.767 1.00 91.88 92 GLN A CA 1
ATOM 711 C C . GLN A 1 92 ? 22.087 1.585 -17.266 1.00 91.88 92 GLN A C 1
ATOM 713 O O . GLN A 1 92 ? 22.846 1.055 -18.075 1.00 91.88 92 GLN A O 1
ATOM 718 N N . ARG A 1 93 ? 22.177 1.356 -15.948 1.00 93.19 93 ARG A N 1
ATOM 719 C CA . ARG A 1 93 ? 23.180 0.451 -15.364 1.00 93.19 93 ARG A CA 1
ATOM 720 C C . ARG A 1 93 ? 22.938 -1.003 -15.767 1.00 93.19 93 ARG A C 1
ATOM 722 O O . ARG A 1 93 ? 23.888 -1.674 -16.160 1.00 93.19 93 ARG A O 1
ATOM 729 N N . ASN A 1 94 ? 21.687 -1.466 -15.713 1.00 90.56 94 ASN A N 1
ATOM 730 C CA . ASN A 1 94 ? 21.320 -2.834 -16.095 1.00 90.56 94 ASN A CA 1
ATOM 731 C C . ASN A 1 94 ? 21.674 -3.117 -17.567 1.00 90.56 94 ASN A C 1
ATOM 733 O O . ASN A 1 94 ? 22.331 -4.110 -17.875 1.00 90.56 94 ASN A O 1
ATOM 737 N N . ARG A 1 95 ? 21.328 -2.194 -18.471 1.00 91.25 95 ARG A N 1
ATOM 738 C CA . ARG A 1 95 ? 21.653 -2.315 -19.899 1.00 91.25 95 ARG A CA 1
ATOM 739 C C . ARG A 1 95 ? 23.150 -2.234 -20.178 1.00 91.25 95 ARG A C 1
ATOM 741 O O . ARG A 1 95 ? 23.681 -3.094 -20.877 1.00 91.25 95 ARG A O 1
ATOM 748 N N . ALA A 1 96 ? 23.852 -1.281 -19.563 1.00 92.81 96 ALA A N 1
ATOM 749 C CA . ALA A 1 96 ? 25.298 -1.149 -19.725 1.00 92.81 96 ALA A CA 1
ATOM 750 C C . ALA A 1 96 ? 26.052 -2.422 -19.299 1.00 92.81 96 ALA A C 1
ATOM 752 O O . ALA A 1 96 ? 27.012 -2.810 -19.962 1.00 92.81 96 ALA A O 1
ATOM 753 N N . ALA A 1 97 ? 25.590 -3.116 -18.252 1.00 92.69 97 ALA A N 1
ATOM 754 C CA . ALA A 1 97 ? 26.172 -4.386 -17.813 1.00 92.69 97 ALA A CA 1
ATOM 755 C C . ALA A 1 97 ? 26.062 -5.513 -18.861 1.00 92.69 97 ALA A C 1
ATOM 757 O O . ALA A 1 97 ? 26.840 -6.464 -18.819 1.00 92.69 97 ALA A O 1
ATOM 758 N N . ARG A 1 98 ? 25.126 -5.401 -19.811 1.00 94.00 98 ARG A N 1
ATOM 759 C CA . ARG A 1 98 ? 24.924 -6.341 -20.928 1.00 94.00 98 ARG A CA 1
ATOM 760 C C . ARG A 1 98 ? 25.522 -5.844 -22.250 1.00 94.00 98 ARG A C 1
ATOM 762 O O . ARG A 1 98 ? 25.491 -6.574 -23.233 1.00 94.00 98 ARG A O 1
ATOM 769 N N . GLY A 1 99 ? 26.093 -4.636 -22.268 1.00 93.75 99 GLY A N 1
ATOM 770 C CA . GLY A 1 99 ? 26.599 -3.988 -23.481 1.00 93.75 99 GLY A CA 1
ATOM 771 C C . GLY A 1 99 ? 25.524 -3.288 -24.321 1.00 93.75 99 GLY A C 1
ATOM 772 O O . GLY A 1 99 ? 25.803 -2.925 -25.461 1.00 93.75 99 GLY A O 1
ATOM 773 N N . ASP A 1 100 ? 24.329 -3.074 -23.764 1.00 93.38 100 ASP A N 1
ATOM 774 C CA . ASP A 1 100 ? 23.193 -2.457 -24.452 1.00 93.38 100 ASP A CA 1
ATOM 775 C C . ASP A 1 100 ? 23.082 -0.951 -24.154 1.00 93.38 100 ASP A C 1
ATOM 777 O O . ASP A 1 100 ? 23.407 -0.481 -23.059 1.00 93.38 100 ASP A O 1
ATOM 781 N N . SER A 1 101 ? 22.548 -0.184 -25.111 1.00 90.38 101 SER A N 1
ATOM 782 C CA . SER A 1 101 ? 22.156 1.218 -24.917 1.00 90.38 101 SER A CA 1
ATOM 783 C C . SER A 1 101 ? 20.702 1.347 -24.449 1.00 90.38 101 SER A C 1
ATOM 785 O O . SER A 1 101 ? 19.890 0.425 -24.587 1.00 90.38 101 SER A O 1
ATOM 787 N N . LEU A 1 102 ? 20.344 2.509 -23.893 1.00 88.38 102 LEU A N 1
ATOM 788 C CA . LEU A 1 102 ? 18.935 2.853 -23.674 1.00 88.38 102 LEU A CA 1
ATOM 789 C C . LEU A 1 102 ? 18.199 2.957 -25.025 1.00 88.38 102 LEU A C 1
ATOM 791 O O . LEU A 1 102 ? 18.833 3.332 -26.012 1.00 88.38 102 LEU A O 1
ATOM 795 N N . PRO A 1 103 ? 16.897 2.621 -25.087 1.00 86.69 103 PRO A N 1
ATOM 796 C CA . PRO A 1 103 ? 16.067 2.923 -26.247 1.00 86.69 103 PRO A CA 1
ATOM 797 C C . PRO A 1 103 ? 15.937 4.434 -26.421 1.00 86.69 103 PRO A C 1
ATOM 799 O O . PRO A 1 103 ? 15.890 5.164 -25.427 1.00 86.69 103 PRO A O 1
ATOM 802 N N . ASP A 1 104 ? 15.816 4.879 -27.667 1.00 89.75 104 ASP A N 1
ATOM 803 C CA . ASP A 1 104 ? 15.652 6.300 -27.985 1.00 89.75 104 ASP A CA 1
ATOM 804 C C . ASP A 1 104 ? 14.313 6.866 -27.469 1.00 89.75 104 ASP A C 1
ATOM 806 O O . ASP A 1 104 ? 14.224 8.055 -27.179 1.00 89.75 104 ASP A O 1
ATOM 810 N N . ASP A 1 105 ? 13.298 6.015 -27.293 1.00 89.75 105 ASP A N 1
ATOM 811 C CA . ASP A 1 105 ? 11.926 6.356 -26.896 1.00 89.75 105 ASP A CA 1
ATOM 812 C C . ASP A 1 105 ? 11.629 6.124 -25.403 1.00 89.75 105 ASP A C 1
ATOM 814 O O . ASP A 1 105 ? 10.477 6.184 -24.980 1.00 89.75 105 ASP A O 1
ATOM 818 N N . ILE A 1 106 ? 12.647 5.882 -24.567 1.00 87.06 106 ILE A N 1
ATOM 819 C CA . ILE A 1 106 ? 12.456 5.510 -23.149 1.00 87.06 106 ILE A CA 1
ATOM 820 C C . ILE A 1 106 ? 11.686 6.555 -22.320 1.00 87.06 106 ILE A C 1
ATOM 822 O O . ILE A 1 106 ? 11.110 6.223 -21.285 1.00 87.06 106 ILE A O 1
ATOM 826 N N . LEU A 1 107 ? 11.695 7.818 -22.754 1.00 85.44 107 LEU A N 1
ATOM 827 C CA . LEU A 1 107 ? 10.945 8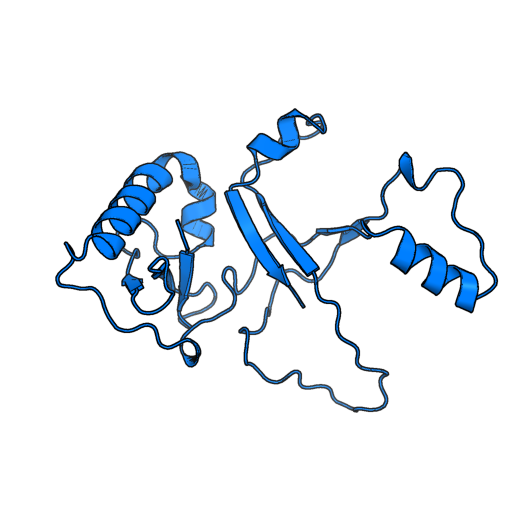.913 -22.132 1.00 85.44 107 LEU A CA 1
ATOM 828 C C . LEU A 1 107 ? 9.516 9.048 -22.671 1.00 85.44 107 LEU A C 1
ATOM 830 O O . LEU A 1 107 ? 8.660 9.585 -21.973 1.00 85.44 107 LEU A O 1
ATOM 834 N N . ASP A 1 108 ? 9.266 8.560 -23.885 1.00 88.62 108 ASP A N 1
ATOM 835 C CA . ASP A 1 108 ? 7.968 8.639 -24.558 1.00 88.62 108 ASP A CA 1
ATOM 836 C C . ASP A 1 108 ? 7.108 7.398 -24.262 1.00 88.62 108 ASP A C 1
ATOM 838 O O . ASP A 1 108 ? 5.881 7.482 -24.191 1.00 88.62 108 ASP A O 1
ATOM 842 N N . ALA A 1 109 ? 7.756 6.249 -24.050 1.00 87.44 109 ALA A N 1
ATOM 843 C CA . ALA A 1 109 ? 7.142 4.960 -23.759 1.00 87.44 109 ALA A CA 1
ATOM 844 C C . ALA A 1 109 ? 7.750 4.353 -22.476 1.00 87.44 109 ALA A C 1
ATOM 846 O O . ALA A 1 109 ? 8.700 3.564 -22.551 1.00 87.44 109 ALA A O 1
ATOM 847 N N . PRO A 1 110 ? 7.234 4.707 -21.280 1.00 85.81 110 PRO A N 1
ATOM 848 C CA . PRO A 1 110 ? 7.749 4.164 -20.029 1.00 85.81 110 PRO A CA 1
ATOM 849 C C . PRO A 1 110 ? 7.584 2.641 -19.988 1.00 85.81 110 PRO A C 1
ATOM 851 O O . PRO A 1 110 ? 6.551 2.090 -20.376 1.00 85.81 110 PRO A O 1
ATOM 854 N N . LEU A 1 111 ? 8.613 1.954 -19.492 1.00 91.00 111 LEU A N 1
ATOM 855 C CA . LEU A 1 111 ? 8.581 0.503 -19.340 1.00 91.00 111 LEU A CA 1
ATOM 856 C C . LEU A 1 111 ? 7.666 0.129 -18.178 1.00 91.00 111 LEU A C 1
ATOM 858 O O . LEU A 1 111 ? 7.887 0.569 -17.051 1.00 91.00 111 LEU A O 1
ATOM 862 N N . ILE A 1 112 ? 6.681 -0.717 -18.464 1.00 94.50 112 ILE A N 1
ATOM 863 C CA . ILE A 1 112 ? 5.735 -1.250 -17.490 1.00 94.50 112 ILE A CA 1
ATOM 864 C C . ILE A 1 112 ? 5.578 -2.755 -17.694 1.00 94.50 112 ILE A C 1
ATOM 866 O O . ILE A 1 112 ? 5.583 -3.235 -18.831 1.00 94.50 112 ILE A O 1
ATOM 870 N N . TYR A 1 113 ? 5.427 -3.507 -16.610 1.00 95.62 113 TYR A N 1
ATOM 871 C CA . TYR A 1 113 ? 5.157 -4.938 -16.669 1.00 95.62 113 TYR A CA 1
ATOM 872 C C . TYR A 1 113 ? 4.088 -5.357 -15.658 1.00 95.62 113 TYR A C 1
ATOM 874 O O . TYR A 1 113 ? 3.910 -4.754 -14.603 1.00 95.62 113 TYR A O 1
ATOM 882 N N . GLN A 1 114 ? 3.335 -6.399 -16.014 1.00 98.00 114 GLN A N 1
ATOM 883 C CA . GLN A 1 114 ? 2.312 -6.988 -15.153 1.00 98.00 114 GLN A CA 1
ATOM 884 C C . GLN A 1 114 ? 2.967 -7.991 -14.203 1.00 98.00 114 GLN A C 1
ATOM 886 O O . GLN A 1 114 ? 3.485 -9.018 -14.645 1.00 98.00 114 GLN A O 1
ATOM 891 N N . GLY A 1 115 ? 2.906 -7.710 -12.905 1.00 96.81 115 GLY A N 1
ATOM 892 C CA . GLY A 1 115 ? 3.392 -8.600 -11.859 1.00 96.81 115 GLY A CA 1
ATOM 893 C C . GLY A 1 115 ? 2.293 -9.470 -11.243 1.00 96.81 115 GLY A C 1
ATOM 894 O O . GLY A 1 115 ? 1.108 -9.384 -11.589 1.00 96.81 115 GLY A O 1
ATOM 895 N N . ILE A 1 116 ? 2.699 -10.309 -10.287 1.00 97.12 116 ILE A N 1
ATOM 896 C CA . ILE A 1 116 ? 1.798 -11.130 -9.470 1.00 97.12 116 ILE A CA 1
ATOM 897 C C . ILE A 1 116 ? 1.134 -10.233 -8.423 1.00 97.12 116 ILE A C 1
ATOM 899 O O . ILE A 1 116 ? 1.811 -9.615 -7.611 1.00 97.12 116 ILE A O 1
ATOM 903 N N . SER A 1 117 ? -0.197 -10.190 -8.414 1.00 97.44 117 SER A N 1
ATOM 904 C CA . SER A 1 117 ? -0.970 -9.307 -7.532 1.00 97.44 117 SER A CA 1
ATOM 905 C C . SER A 1 117 ? -1.517 -9.992 -6.273 1.00 97.44 117 SER A C 1
ATOM 907 O O . SER A 1 117 ? -2.440 -9.490 -5.640 1.00 97.44 117 SER A O 1
ATOM 909 N N . HIS A 1 118 ? -1.029 -11.175 -5.905 1.00 95.31 118 HIS A N 1
ATOM 910 C CA . HIS A 1 118 ? -1.537 -11.935 -4.761 1.00 95.31 118 HIS A CA 1
ATOM 911 C C . HIS A 1 118 ? -0.421 -12.655 -4.011 1.00 95.31 118 HIS A C 1
ATOM 913 O O . HIS A 1 118 ? 0.630 -12.936 -4.573 1.00 95.31 118 HIS A O 1
ATOM 919 N N . GLY A 1 119 ? -0.684 -13.000 -2.747 1.00 94.00 119 GLY A N 1
ATOM 920 C CA . GLY A 1 119 ? 0.318 -13.652 -1.902 1.00 94.00 119 GLY A CA 1
ATOM 921 C C . GLY A 1 119 ? 1.368 -12.676 -1.376 1.00 94.00 119 GLY A C 1
ATOM 922 O O . GLY A 1 119 ? 2.476 -13.100 -1.064 1.00 94.00 119 GLY A O 1
ATOM 923 N N . TYR A 1 120 ? 1.022 -11.388 -1.274 1.00 97.25 120 TYR A N 1
ATOM 924 C CA . TYR A 1 120 ? 1.921 -10.386 -0.723 1.00 97.25 120 TYR A CA 1
ATOM 925 C C . TYR A 1 120 ? 2.271 -10.706 0.728 1.00 97.25 120 TYR A C 1
ATOM 927 O O . TYR A 1 120 ? 1.407 -11.019 1.554 1.00 97.25 120 TYR A O 1
ATOM 935 N N . MET A 1 121 ? 3.561 -10.605 1.018 1.00 96.69 121 MET A N 1
ATOM 936 C CA . MET A 1 121 ? 4.139 -10.828 2.335 1.00 96.69 121 MET A CA 1
ATOM 937 C C . MET A 1 121 ? 3.880 -9.626 3.247 1.00 96.69 121 MET A C 1
ATOM 939 O O . MET A 1 121 ? 3.764 -8.489 2.789 1.00 96.69 121 MET A O 1
ATOM 943 N N . ALA A 1 122 ? 3.780 -9.855 4.557 1.00 96.62 122 ALA A N 1
ATOM 944 C CA . ALA A 1 122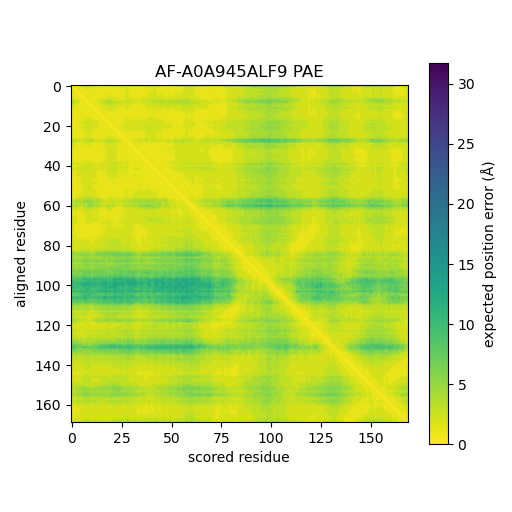 ? 3.857 -8.752 5.506 1.00 96.62 122 ALA A CA 1
ATOM 945 C C . ALA A 1 122 ? 5.268 -8.145 5.508 1.00 96.62 122 ALA A C 1
ATOM 947 O O . ALA A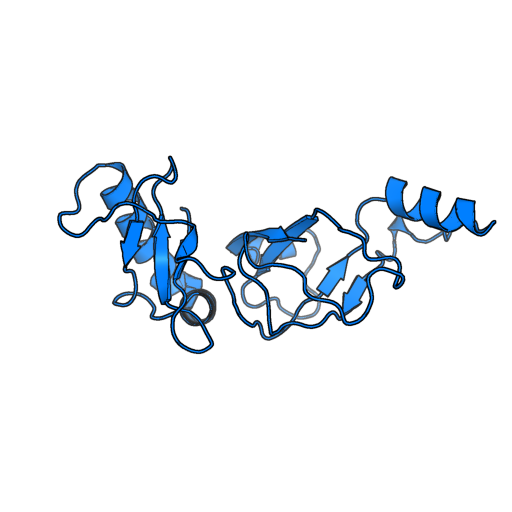 1 122 ? 6.237 -8.793 5.121 1.00 96.62 122 ALA A O 1
ATOM 948 N N . TRP A 1 123 ? 5.394 -6.927 6.039 1.00 95.38 123 TRP A N 1
ATOM 949 C CA . TRP A 1 123 ? 6.658 -6.179 6.097 1.00 95.38 123 TRP A CA 1
ATOM 950 C C . TRP A 1 123 ? 7.822 -6.923 6.786 1.00 95.38 123 TRP A C 1
ATOM 952 O O . TRP A 1 123 ? 8.972 -6.531 6.623 1.00 95.38 123 TRP A O 1
ATOM 962 N N . ASN A 1 124 ? 7.526 -7.948 7.593 1.00 95.25 124 ASN A N 1
ATOM 963 C CA . ASN A 1 124 ? 8.497 -8.721 8.366 1.00 95.25 124 ASN A CA 1
ATOM 964 C C . ASN A 1 124 ? 8.415 -10.235 8.137 1.00 95.25 124 ASN A C 1
ATOM 966 O O . ASN A 1 124 ? 8.944 -10.988 8.960 1.00 95.25 124 ASN A O 1
ATOM 970 N N . ASP A 1 125 ? 7.670 -10.691 7.131 1.00 96.31 125 ASP A N 1
ATOM 971 C CA . ASP A 1 125 ? 7.656 -12.115 6.807 1.00 96.31 125 ASP A CA 1
ATOM 972 C C . ASP A 1 125 ? 8.980 -12.486 6.109 1.00 96.31 125 ASP A C 1
ATOM 974 O O . ASP A 1 125 ? 9.524 -11.704 5.330 1.00 96.31 125 ASP A O 1
ATOM 978 N N . ASP A 1 126 ? 9.509 -13.677 6.396 1.00 95.00 126 ASP A N 1
ATOM 979 C CA . ASP A 1 126 ? 10.737 -14.157 5.757 1.00 95.00 126 ASP A CA 1
ATOM 980 C C . ASP A 1 126 ? 10.491 -14.467 4.271 1.00 95.00 126 ASP A C 1
ATOM 982 O O . ASP A 1 126 ? 9.554 -15.200 3.934 1.00 95.00 126 ASP A O 1
ATOM 986 N N . ILE A 1 127 ? 11.388 -14.006 3.396 1.00 94.31 127 ILE A N 1
ATOM 987 C CA . ILE A 1 127 ? 11.419 -14.413 1.986 1.00 94.31 127 ILE A CA 1
ATOM 988 C C . ILE A 1 127 ? 11.992 -15.831 1.917 1.00 94.31 127 ILE A C 1
ATOM 990 O O . ILE A 1 127 ? 13.177 -16.050 2.163 1.00 94.31 127 ILE A O 1
ATOM 994 N N . LYS A 1 128 ? 11.140 -16.816 1.612 1.00 93.25 128 LYS A N 1
ATOM 995 C CA . LYS A 1 128 ? 11.522 -18.235 1.561 1.00 93.25 128 LYS A CA 1
ATOM 996 C C . LYS A 1 128 ? 11.629 -18.710 0.123 1.00 93.25 128 LYS A C 1
ATOM 998 O O . LYS A 1 128 ? 10.621 -18.800 -0.572 1.00 93.25 128 LYS A O 1
ATOM 1003 N N . MET A 1 129 ? 12.836 -19.087 -0.274 1.00 94.88 129 M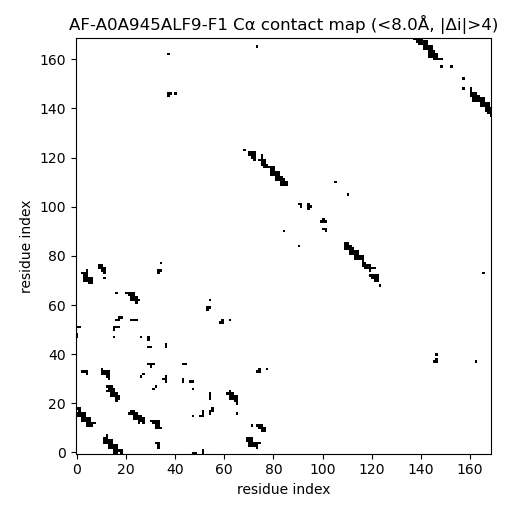ET A N 1
ATOM 1004 C CA . MET A 1 129 ? 13.138 -19.627 -1.596 1.00 94.88 129 MET A CA 1
ATOM 1005 C C . MET A 1 129 ? 13.638 -21.072 -1.483 1.00 94.88 129 MET A C 1
ATOM 1007 O O . MET A 1 129 ? 14.134 -21.469 -0.428 1.00 94.88 129 MET A O 1
ATOM 1011 N N . PRO A 1 130 ? 13.484 -21.896 -2.536 1.00 95.81 130 PRO A N 1
ATOM 1012 C CA . PRO A 1 130 ? 13.951 -23.281 -2.507 1.00 95.81 130 PRO A CA 1
ATOM 1013 C C . PRO A 1 130 ? 15.483 -23.404 -2.506 1.00 95.81 130 PRO A C 1
ATOM 1015 O O . PRO A 1 130 ? 15.994 -24.450 -2.114 1.00 95.81 130 PRO A O 1
ATOM 1018 N N . ASP A 1 131 ? 16.198 -22.369 -2.956 1.00 95.88 131 ASP A N 1
ATOM 1019 C CA . ASP A 1 131 ? 17.659 -22.318 -3.037 1.00 95.88 131 ASP A CA 1
ATOM 1020 C C . ASP A 1 131 ? 18.140 -20.855 -2.994 1.00 95.88 131 ASP A C 1
ATOM 1022 O O . ASP A 1 131 ? 17.635 -20.011 -3.738 1.00 95.88 131 ASP A O 1
ATOM 1026 N N . ASP A 1 132 ? 19.129 -20.563 -2.148 1.00 92.50 132 ASP A N 1
ATOM 1027 C CA . ASP A 1 132 ? 19.724 -19.228 -2.002 1.00 92.50 132 ASP A CA 1
ATOM 1028 C C . ASP A 1 132 ? 20.600 -18.843 -3.209 1.00 92.50 132 ASP A C 1
ATOM 1030 O O . ASP A 1 132 ? 20.864 -17.666 -3.450 1.00 92.50 132 ASP A O 1
ATOM 1034 N N . ASN A 1 133 ? 21.015 -19.818 -4.026 1.00 95.56 133 ASN A N 1
ATOM 1035 C CA . ASN A 1 133 ? 21.826 -19.581 -5.224 1.00 95.56 133 ASN A CA 1
ATOM 1036 C C . ASN A 1 133 ? 21.021 -19.052 -6.422 1.00 95.56 133 ASN A C 1
ATOM 1038 O O . ASN A 1 133 ? 21.583 -18.851 -7.498 1.00 95.56 133 ASN A O 1
ATOM 1042 N N . LEU A 1 134 ? 19.719 -18.798 -6.259 1.00 96.06 134 LEU A N 1
ATOM 1043 C CA . LEU A 1 134 ? 18.855 -18.253 -7.311 1.00 96.06 134 LEU A CA 1
ATOM 1044 C C . LEU A 1 134 ? 19.111 -16.769 -7.625 1.00 96.06 134 LEU A C 1
ATOM 1046 O O . LEU A 1 134 ? 18.405 -16.204 -8.456 1.00 96.06 134 LEU A O 1
ATOM 1050 N N . GLY A 1 135 ? 20.105 -16.141 -6.988 1.00 94.44 135 GLY A N 1
ATOM 1051 C CA . GLY A 1 135 ? 20.384 -14.715 -7.161 1.00 94.44 135 GLY A CA 1
ATOM 1052 C C . GLY A 1 135 ? 19.269 -13.849 -6.581 1.00 94.44 135 GLY A C 1
ATOM 1053 O O . GLY A 1 135 ? 18.838 -12.900 -7.224 1.00 94.44 135 GLY A O 1
ATOM 1054 N N . ILE A 1 136 ? 18.772 -14.231 -5.400 1.00 95.56 136 ILE A N 1
ATOM 1055 C CA . ILE A 1 136 ? 17.719 -13.513 -4.677 1.00 95.56 136 ILE A CA 1
ATOM 1056 C C . ILE A 1 136 ? 18.187 -12.074 -4.442 1.00 95.56 136 ILE A C 1
ATOM 1058 O O . ILE A 1 136 ? 19.263 -11.859 -3.881 1.00 95.56 136 ILE A O 1
ATOM 1062 N N . ASP A 1 137 ? 17.368 -11.114 -4.855 1.00 95.62 137 ASP A N 1
ATOM 1063 C CA . ASP A 1 137 ? 17.628 -9.683 -4.717 1.00 95.62 137 ASP A CA 1
ATOM 1064 C C . ASP A 1 137 ? 16.395 -8.976 -4.135 1.00 95.62 137 ASP A C 1
ATOM 1066 O O . ASP A 1 137 ? 15.341 -9.592 -3.949 1.00 95.62 137 ASP A O 1
ATOM 1070 N N . PHE A 1 138 ? 16.545 -7.695 -3.815 1.00 95.06 138 PHE A N 1
ATOM 1071 C CA . PHE A 1 138 ? 15.493 -6.839 -3.282 1.00 95.06 138 PHE A CA 1
ATOM 1072 C C . PHE A 1 138 ? 15.347 -5.588 -4.162 1.00 95.06 138 PHE A C 1
ATOM 1074 O O . PHE A 1 138 ? 16.343 -5.058 -4.656 1.00 95.06 138 PHE A O 1
ATOM 1081 N N . GLU A 1 139 ? 14.128 -5.073 -4.317 1.00 96.38 139 GLU A N 1
ATOM 1082 C CA . GLU A 1 139 ? 13.865 -3.844 -5.074 1.00 96.38 139 GLU A CA 1
ATOM 1083 C C . GLU A 1 139 ? 12.978 -2.906 -4.256 1.00 96.38 139 GLU A C 1
ATOM 1085 O O . GLU A 1 139 ? 11.763 -3.026 -4.196 1.00 96.38 139 GLU A O 1
ATOM 1090 N N . GLY A 1 140 ? 13.612 -1.948 -3.577 1.00 96.94 140 GLY A N 1
ATOM 1091 C CA . GLY A 1 140 ? 12.895 -0.969 -2.766 1.00 96.94 140 GLY A CA 1
ATOM 1092 C C . GLY A 1 140 ? 12.186 0.080 -3.620 1.00 96.94 140 GLY A C 1
ATOM 1093 O O . GLY A 1 140 ? 12.841 0.876 -4.296 1.00 96.94 140 GLY A O 1
ATOM 1094 N N . GLU A 1 141 ? 10.861 0.146 -3.506 1.00 97.69 141 GLU A N 1
ATOM 1095 C CA . GLU A 1 141 ? 10.004 0.972 -4.356 1.00 97.69 141 GLU A CA 1
ATOM 1096 C C . GLU A 1 141 ? 8.903 1.716 -3.588 1.00 97.69 141 GLU A C 1
ATOM 1098 O O . GLU A 1 141 ? 8.638 1.487 -2.402 1.00 97.69 141 GLU A O 1
ATOM 1103 N N . ILE A 1 142 ? 8.240 2.633 -4.296 1.00 97.69 142 ILE A N 1
ATOM 1104 C CA . ILE A 1 142 ? 7.009 3.289 -3.858 1.00 97.69 142 ILE A CA 1
ATOM 1105 C C . ILE A 1 142 ? 5.917 2.920 -4.854 1.00 97.69 142 ILE A C 1
ATOM 1107 O O . ILE A 1 142 ? 6.023 3.248 -6.033 1.00 97.69 142 ILE A O 1
ATOM 1111 N N . ALA A 1 143 ? 4.836 2.322 -4.364 1.00 97.69 143 ALA A N 1
ATOM 1112 C CA . ALA A 1 143 ? 3.667 2.014 -5.175 1.00 97.69 143 ALA A CA 1
ATOM 1113 C C . ALA A 1 143 ? 2.496 2.934 -4.816 1.00 97.69 143 ALA A C 1
ATOM 1115 O O . ALA A 1 143 ? 2.247 3.241 -3.644 1.00 97.69 143 ALA A O 1
ATOM 1116 N N . ALA A 1 144 ? 1.755 3.363 -5.835 1.00 97.75 144 ALA A N 1
ATOM 1117 C CA . ALA A 1 144 ? 0.488 4.062 -5.677 1.00 97.75 144 ALA A CA 1
ATOM 1118 C C . ALA A 1 144 ? -0.668 3.055 -5.731 1.00 97.75 144 ALA A C 1
ATOM 1120 O O . ALA A 1 144 ? -0.730 2.222 -6.631 1.00 97.75 144 ALA A O 1
ATOM 1121 N N . LEU A 1 145 ? -1.609 3.153 -4.791 1.00 98.31 145 LEU A N 1
ATOM 1122 C CA . LEU A 1 145 ? -2.898 2.473 -4.889 1.00 98.31 145 LEU A CA 1
ATOM 1123 C C . LEU A 1 145 ? -3.909 3.452 -5.475 1.00 98.31 145 LEU A C 1
ATOM 1125 O O . LEU A 1 145 ? -4.127 4.533 -4.917 1.00 98.31 145 LEU A O 1
ATOM 1129 N N . THR A 1 146 ? -4.516 3.073 -6.592 1.00 98.00 146 THR A N 1
ATOM 1130 C CA . THR A 1 146 ? -5.519 3.878 -7.289 1.00 98.00 146 THR A CA 1
ATOM 1131 C C . THR A 1 146 ? -6.931 3.382 -6.991 1.00 98.00 146 THR A C 1
ATOM 1133 O O . THR A 1 146 ? -7.128 2.220 -6.638 1.00 98.00 146 THR A O 1
ATOM 1136 N N . GLY A 1 147 ? -7.916 4.264 -7.157 1.00 96.81 147 GLY A N 1
ATOM 1137 C CA . GLY A 1 147 ? -9.300 3.850 -7.398 1.00 96.81 147 GLY A CA 1
ATOM 1138 C C . GLY A 1 147 ? -9.499 3.471 -8.869 1.00 96.81 147 GLY A C 1
ATOM 1139 O O . GLY A 1 147 ? -8.538 3.127 -9.565 1.00 96.81 147 GLY A O 1
ATOM 1140 N N . ASP A 1 148 ? -10.728 3.608 -9.358 1.00 97.00 148 ASP A N 1
ATOM 1141 C CA . ASP A 1 148 ? -11.043 3.407 -10.773 1.00 97.00 148 ASP A CA 1
ATOM 1142 C C . ASP A 1 148 ? -10.361 4.460 -11.650 1.00 97.00 148 ASP A C 1
ATOM 1144 O O . ASP A 1 148 ? -10.515 5.662 -11.425 1.00 97.00 148 ASP A O 1
ATOM 1148 N N . VAL A 1 149 ? -9.629 4.005 -12.669 1.00 97.31 149 VAL A N 1
ATOM 1149 C CA . VAL A 1 149 ? -8.949 4.855 -13.654 1.00 97.31 149 VAL A CA 1
ATOM 1150 C C . VAL A 1 149 ? -9.601 4.641 -15.024 1.00 97.31 149 VAL A C 1
ATOM 1152 O O . VAL A 1 149 ? -9.518 3.535 -15.565 1.00 97.31 149 VAL A O 1
ATOM 1155 N N . PRO A 1 150 ? -10.249 5.661 -15.616 1.00 97.56 150 PRO A N 1
ATOM 1156 C CA . PRO A 1 150 ? -10.819 5.550 -16.953 1.00 97.56 150 PRO A CA 1
ATOM 1157 C C . PRO A 1 150 ? -9.756 5.253 -18.017 1.00 97.56 150 PRO A C 1
ATOM 1159 O O . PRO A 1 150 ? -8.642 5.780 -17.988 1.00 97.56 150 PRO A O 1
ATOM 1162 N N . MET A 1 151 ? -10.120 4.441 -19.010 1.00 97.62 151 MET A N 1
ATOM 1163 C CA . MET A 1 151 ? -9.266 4.203 -20.172 1.00 97.62 151 MET A CA 1
ATOM 1164 C C . MET A 1 151 ? -8.993 5.521 -20.912 1.00 97.62 151 MET A C 1
ATOM 1166 O O . MET A 1 151 ? -9.925 6.253 -21.236 1.00 97.62 151 MET A O 1
ATOM 1170 N N . GLY A 1 152 ? -7.722 5.786 -21.222 1.00 96.50 152 GLY A N 1
ATOM 1171 C CA . GLY A 1 152 ? -7.309 6.994 -21.941 1.00 96.50 152 GLY A CA 1
ATOM 1172 C C . GLY A 1 152 ? -7.186 8.247 -21.069 1.00 96.50 152 GLY A C 1
ATOM 1173 O O . GLY A 1 152 ? -7.154 9.343 -21.622 1.00 96.50 152 GLY A O 1
ATOM 1174 N N . VAL A 1 153 ? -7.120 8.100 -19.739 1.00 97.31 153 VAL A N 1
ATOM 1175 C CA . VAL A 1 153 ? -6.837 9.217 -18.825 1.00 97.31 153 VAL A CA 1
ATOM 1176 C C . VAL A 1 153 ? -5.531 9.924 -19.203 1.00 97.31 153 VAL A C 1
ATOM 1178 O O . VAL A 1 153 ? -4.549 9.285 -19.596 1.00 97.31 153 VAL A O 1
ATOM 1181 N N . THR A 1 154 ? -5.505 11.249 -19.079 1.00 96.12 154 THR A N 1
ATOM 1182 C CA . THR A 1 154 ? -4.274 12.021 -19.271 1.00 96.12 154 THR A CA 1
ATOM 1183 C C . THR A 1 154 ? -3.328 11.850 -18.079 1.00 96.12 154 THR A C 1
ATOM 1185 O O . THR A 1 154 ? -3.751 11.517 -16.972 1.00 96.12 154 THR A O 1
ATOM 1188 N N . ALA A 1 155 ? -2.033 12.117 -18.270 1.00 91.69 155 ALA A N 1
ATOM 1189 C CA . ALA A 1 155 ? -1.064 12.079 -17.170 1.00 91.69 155 ALA A CA 1
ATOM 1190 C C . ALA A 1 155 ? -1.409 13.075 -16.042 1.00 91.69 155 ALA A C 1
ATOM 1192 O O . ALA A 1 155 ? -1.190 12.789 -14.866 1.00 91.69 155 ALA A O 1
ATOM 1193 N N . GLU A 1 156 ? -1.978 14.230 -16.397 1.00 92.44 156 GLU A N 1
ATOM 1194 C CA . GLU A 1 156 ? -2.391 15.274 -15.454 1.00 92.44 156 GLU A CA 1
ATOM 1195 C C . GLU A 1 156 ? -3.570 14.806 -14.585 1.00 92.44 156 GLU A C 1
ATOM 1197 O O . GLU A 1 156 ? -3.540 14.941 -13.358 1.00 92.44 156 GLU A O 1
ATOM 1202 N N . GLU A 1 157 ? -4.579 14.185 -15.200 1.00 96.94 157 GLU A N 1
ATOM 1203 C CA . GLU A 1 157 ? -5.767 13.669 -14.509 1.00 96.94 157 GLU A CA 1
ATOM 1204 C C . GLU A 1 157 ? -5.486 12.379 -13.730 1.00 96.94 157 GLU A C 1
ATOM 1206 O O . GLU A 1 157 ? -6.080 12.169 -12.674 1.00 96.94 157 GLU A O 1
ATOM 1211 N N . ALA A 1 158 ? -4.542 11.543 -14.181 1.00 96.25 158 ALA A N 1
ATOM 1212 C CA . ALA A 1 158 ? -4.209 10.264 -13.546 1.00 96.25 158 ALA A CA 1
ATOM 1213 C C . ALA A 1 158 ? -3.898 10.408 -12.045 1.00 96.25 158 ALA A C 1
ATOM 1215 O O . ALA A 1 158 ? -4.288 9.566 -11.234 1.00 96.25 158 ALA A O 1
ATOM 1216 N N . THR A 1 159 ? -3.251 11.511 -11.656 1.00 95.62 159 THR A N 1
ATOM 1217 C CA . THR A 1 159 ? -2.904 11.799 -10.256 1.00 95.62 159 THR A CA 1
ATOM 1218 C C . THR A 1 159 ? -4.122 11.920 -9.335 1.00 95.62 159 THR A C 1
ATOM 1220 O O . THR A 1 159 ? -4.022 11.604 -8.150 1.00 95.62 159 THR A O 1
ATOM 1223 N N . GLN A 1 160 ? -5.289 12.295 -9.867 1.00 96.56 160 GLN A N 1
ATOM 1224 C CA . GLN A 1 160 ? -6.543 12.431 -9.114 1.00 96.56 160 GLN A CA 1
ATOM 1225 C C . GLN A 1 160 ? -7.124 11.073 -8.691 1.00 96.56 160 GLN A C 1
ATOM 1227 O O . GLN A 1 160 ? -7.946 10.990 -7.773 1.00 96.56 160 GLN A O 1
ATOM 1232 N N . HIS A 1 161 ? -6.679 9.992 -9.335 1.00 97.56 161 HIS A N 1
ATOM 1233 C CA . HIS A 1 161 ? -7.125 8.636 -9.040 1.00 97.56 161 HIS A CA 1
ATOM 1234 C C . HIS A 1 161 ? -6.269 7.938 -7.978 1.00 97.56 161 HIS A C 1
ATOM 1236 O O . HIS A 1 161 ? -6.671 6.884 -7.482 1.00 97.56 161 HIS A O 1
ATOM 1242 N N . ILE A 1 162 ? -5.128 8.516 -7.585 1.00 97.88 162 ILE A N 1
ATOM 1243 C CA . ILE A 1 162 ? -4.281 7.981 -6.515 1.00 97.88 162 ILE A CA 1
ATOM 1244 C C . ILE A 1 162 ? -4.975 8.190 -5.166 1.00 97.88 162 ILE A C 1
ATOM 1246 O O . ILE A 1 162 ? -5.326 9.310 -4.797 1.00 97.88 162 ILE A O 1
ATOM 1250 N N . LYS A 1 163 ? -5.155 7.107 -4.409 1.00 98.25 163 LYS A N 1
ATOM 1251 C CA . LYS A 1 163 ? -5.801 7.130 -3.089 1.00 98.25 163 LYS A CA 1
ATOM 1252 C C . LYS A 1 163 ? -4.798 6.973 -1.954 1.00 98.25 163 LYS A C 1
ATOM 1254 O O . LYS A 1 163 ? -4.929 7.630 -0.921 1.00 98.25 163 LYS A O 1
ATOM 1259 N N . LEU A 1 164 ? -3.792 6.118 -2.135 1.00 98.50 164 LEU A N 1
ATOM 1260 C CA . LEU A 1 164 ? -2.781 5.809 -1.122 1.00 98.50 164 LEU A CA 1
ATOM 1261 C C . LEU A 1 164 ? -1.408 5.587 -1.761 1.00 98.50 164 LEU A C 1
ATOM 1263 O O . LEU A 1 164 ? -1.303 5.280 -2.945 1.00 98.50 164 LEU A O 1
ATOM 1267 N N . PHE A 1 165 ? -0.368 5.675 -0.935 1.00 98.56 165 PHE A N 1
ATOM 1268 C CA . PHE A 1 165 ? 0.982 5.231 -1.268 1.00 98.56 165 PHE A CA 1
ATOM 1269 C C . PHE A 1 165 ? 1.440 4.176 -0.267 1.00 98.56 165 PHE A C 1
ATOM 1271 O O . PHE A 1 165 ? 1.114 4.255 0.922 1.00 98.56 165 PHE A O 1
ATOM 1278 N N . VAL A 1 166 ? 2.221 3.216 -0.749 1.00 98.12 166 VAL A N 1
ATOM 1279 C CA . VAL A 1 166 ? 2.869 2.181 0.056 1.00 98.12 166 VAL A CA 1
ATOM 1280 C C . VAL A 1 166 ? 4.337 2.067 -0.341 1.00 98.12 166 VAL A C 1
ATOM 1282 O O . VAL A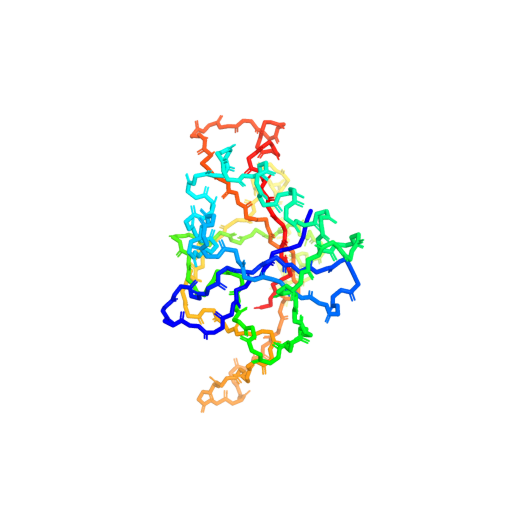 1 166 ? 4.718 2.443 -1.448 1.00 98.12 166 VAL A O 1
ATOM 1285 N N . LEU A 1 167 ? 5.155 1.554 0.572 1.00 98.06 167 LEU A N 1
ATOM 1286 C CA . LEU A 1 167 ? 6.475 1.043 0.216 1.00 98.06 167 LEU A CA 1
ATOM 1287 C C . LEU A 1 167 ? 6.316 -0.391 -0.282 1.00 98.06 167 LEU A C 1
ATOM 1289 O O . LEU A 1 167 ? 5.471 -1.126 0.241 1.00 98.06 167 LEU A O 1
ATOM 1293 N N . LEU A 1 168 ? 7.126 -0.766 -1.262 1.00 97.12 168 LEU A N 1
ATOM 1294 C CA . LEU A 1 168 ? 7.145 -2.097 -1.847 1.00 97.12 168 LEU A CA 1
ATOM 1295 C C . LEU A 1 168 ? 8.581 -2.627 -1.875 1.00 97.12 168 LEU A C 1
ATOM 1297 O O . LEU A 1 168 ? 9.533 -1.849 -1.950 1.00 97.12 168 LEU A O 1
ATOM 1301 N N . ASN A 1 169 ? 8.692 -3.943 -1.731 1.00 95.56 169 ASN A N 1
ATOM 1302 C CA . ASN A 1 169 ? 9.889 -4.727 -1.981 1.00 95.56 169 ASN A CA 1
ATOM 1303 C C . ASN A 1 169 ? 9.504 -6.028 -2.674 1.00 95.56 169 ASN A C 1
ATOM 1305 O O . ASN A 1 169 ? 8.441 -6.570 -2.282 1.00 95.56 169 ASN A O 1
#

Nearest PDB structures (foldseek):
  3lzk-assembly2_D  TM=9.687E-01  e=4.040E-13  Sinorhizobium meliloti

Secondary structure (DSSP, 8-state):
-EEEEES-TTT-EEEEE-TTSSEEEE-TTT-SSHHHHHHTHHHHHHHHHHHHHHHHTT--TT-EE--GGGEE-SSSB-S--EEE---HHHHHHHHHHHTPPPPTTTTTS--EEE---B-PPPTT-----S-GGGT-----EEEEEES---TT--HHHHGGGEEEEEEE-

Foldseek 3Di:
DDWFFFPDDFFGAIWAAAPVRFKIAGPCVLPGHLVRCLAVVVRSVVVSVVVRVCVHVVVDPRMDTDDLVRTFGSGQFDPWDKDWPPDVVVVQVVQVVVVHHDDPCCVVDTDMDTDHRHRGGRPPDDDDDPDPVPPDDDDKDKDFDFHDDDPPDDPVCRVVRTDDIDIDD

Solvent-accessible surface area (backbone atoms only — not comparable to full-atom values): 10208 Å² total; per-residue (Å²): 129,46,75,43,9,34,70,38,91,77,50,31,30,18,28,37,34,30,92,86,60,55,35,28,34,80,32,53,90,79,28,53,20,45,64,57,34,48,76,44,32,86,73,43,45,64,57,56,48,48,54,36,49,36,54,64,69,71,71,52,92,75,54,42,76,52,58,74,89,52,37,36,25,53,56,24,44,52,97,72,35,77,49,61,70,81,53,61,71,58,56,49,52,59,29,50,78,73,75,44,77,77,66,96,52,55,88,81,54,69,53,69,46,84,56,84,29,57,78,50,61,28,98,81,58,83,90,83,70,99,54,83,86,74,69,81,80,86,57,86,46,79,45,75,43,60,48,85,74,67,90,85,63,49,82,81,59,50,63,76,31,52,75,48,76,45,79,43,106